Protein AF-X1G5D7-F1 (afdb_monomer)

Structure (mmCIF, N/CA/C/O backbone):
data_AF-X1G5D7-F1
#
_entry.id   AF-X1G5D7-F1
#
loop_
_atom_site.group_PDB
_atom_site.id
_atom_site.type_symbol
_atom_site.label_atom_id
_atom_site.label_alt_id
_atom_site.label_comp_id
_atom_site.label_asym_id
_atom_site.label_entity_id
_atom_site.label_seq_id
_atom_site.pdbx_PDB_ins_code
_atom_site.Cartn_x
_atom_site.Cartn_y
_atom_site.Cartn_z
_atom_site.occupancy
_atom_site.B_iso_or_equiv
_atom_site.auth_seq_id
_atom_site.auth_comp_id
_atom_site.auth_asym_id
_atom_site.auth_atom_id
_atom_site.pdbx_PDB_model_num
ATOM 1 N N . ILE A 1 1 ? 5.857 3.886 -18.599 1.00 98.12 1 ILE A N 1
ATOM 2 C CA . ILE A 1 1 ? 6.652 4.174 -17.384 1.00 98.12 1 ILE A CA 1
ATOM 3 C C . ILE A 1 1 ? 7.655 3.047 -17.233 1.00 98.12 1 ILE A C 1
ATOM 5 O O . ILE A 1 1 ? 7.233 1.914 -17.050 1.00 98.12 1 ILE A O 1
ATOM 9 N N . VAL A 1 2 ? 8.949 3.329 -17.359 1.00 98.25 2 VAL A N 1
ATOM 10 C CA . VAL A 1 2 ? 9.981 2.368 -16.948 1.00 98.25 2 VAL A CA 1
ATOM 11 C C . VAL A 1 2 ? 10.209 2.590 -15.458 1.00 98.25 2 VAL A C 1
ATOM 13 O O . VAL A 1 2 ? 10.549 3.702 -15.058 1.00 98.25 2 VAL A O 1
ATOM 16 N N . PHE A 1 3 ? 9.935 1.578 -14.638 1.00 98.12 3 PHE A N 1
ATOM 17 C CA . PHE A 1 3 ? 9.998 1.683 -13.186 1.00 98.12 3 PHE A CA 1
ATOM 18 C C . PHE A 1 3 ? 11.302 1.067 -12.670 1.00 98.12 3 PHE A C 1
ATOM 20 O O . PHE A 1 3 ? 11.422 -0.149 -12.533 1.00 98.12 3 PHE A O 1
ATOM 27 N N . CYS A 1 4 ? 12.291 1.915 -12.385 1.00 97.69 4 CYS A N 1
ATOM 28 C CA . CYS A 1 4 ? 13.577 1.512 -11.811 1.00 97.69 4 CYS A CA 1
ATOM 29 C C . CYS A 1 4 ? 13.462 1.383 -10.285 1.00 97.69 4 CYS A C 1
ATOM 31 O O . CYS A 1 4 ? 13.931 2.239 -9.539 1.00 97.69 4 CYS A O 1
ATOM 33 N N . GLY A 1 5 ? 12.782 0.334 -9.830 1.00 96.81 5 GLY A N 1
ATOM 34 C CA . GLY A 1 5 ? 12.530 0.067 -8.417 1.00 96.81 5 GLY A CA 1
ATOM 35 C C . GLY A 1 5 ? 12.147 -1.392 -8.194 1.00 96.81 5 GLY A C 1
ATOM 36 O O . GLY A 1 5 ? 12.596 -2.268 -8.929 1.00 96.81 5 GLY A O 1
ATOM 37 N N . VAL A 1 6 ? 11.307 -1.642 -7.192 1.00 97.81 6 VAL A N 1
ATOM 38 C CA . VAL A 1 6 ? 10.833 -2.988 -6.833 1.00 97.81 6 VAL A CA 1
ATOM 39 C C . VAL A 1 6 ? 9.375 -3.209 -7.234 1.00 97.81 6 VAL A C 1
ATOM 41 O O . VAL A 1 6 ? 8.631 -2.257 -7.493 1.00 97.81 6 VAL A O 1
ATOM 44 N N . LYS A 1 7 ? 8.958 -4.477 -7.265 1.00 97.38 7 LYS A N 1
ATOM 45 C CA . LYS A 1 7 ? 7.664 -4.941 -7.779 1.00 97.38 7 LYS A CA 1
ATOM 46 C C . LYS A 1 7 ? 6.463 -4.166 -7.236 1.00 97.38 7 LYS A C 1
ATOM 48 O O . LYS A 1 7 ? 5.711 -3.615 -8.035 1.00 97.38 7 LYS A O 1
ATOM 53 N N . PHE A 1 8 ? 6.323 -4.018 -5.916 1.00 96.75 8 PHE A N 1
ATOM 54 C CA . PHE A 1 8 ? 5.171 -3.311 -5.334 1.00 96.75 8 PHE A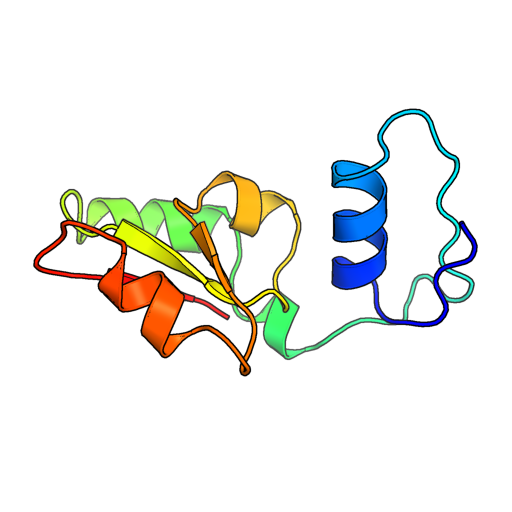 CA 1
ATOM 55 C C . PHE A 1 8 ? 5.071 -1.837 -5.763 1.00 96.75 8 PHE A C 1
ATOM 57 O O . PHE A 1 8 ? 3.979 -1.266 -5.842 1.00 96.75 8 PHE A O 1
ATOM 64 N N . MET A 1 9 ? 6.211 -1.191 -6.037 1.00 97.88 9 MET A N 1
ATOM 65 C CA . MET A 1 9 ? 6.230 0.198 -6.492 1.00 97.88 9 MET A CA 1
ATOM 66 C C . MET A 1 9 ? 5.774 0.286 -7.950 1.00 97.88 9 MET A C 1
ATOM 68 O O . MET A 1 9 ? 4.973 1.157 -8.292 1.00 97.88 9 MET A O 1
ATOM 72 N N . ALA A 1 10 ? 6.228 -0.646 -8.794 1.00 98.19 10 ALA A N 1
ATOM 73 C CA . ALA A 1 10 ? 5.777 -0.755 -10.178 1.00 98.19 10 ALA A CA 1
ATOM 74 C C . ALA A 1 10 ? 4.276 -1.087 -10.262 1.00 98.19 10 ALA A C 1
ATOM 76 O O . ALA A 1 10 ? 3.556 -0.475 -11.052 1.00 98.19 10 ALA A O 1
ATOM 77 N N . GLU A 1 11 ? 3.782 -1.982 -9.403 1.00 97.69 11 GLU A N 1
ATOM 78 C CA . GLU A 1 11 ? 2.351 -2.266 -9.253 1.00 97.69 11 GLU A CA 1
ATOM 79 C C . GLU A 1 11 ? 1.574 -1.008 -8.857 1.00 97.69 11 GLU A C 1
ATOM 81 O O . GLU A 1 11 ? 0.590 -0.664 -9.507 1.00 97.69 11 GLU A O 1
ATOM 86 N N . SER A 1 12 ? 2.057 -0.256 -7.863 1.00 97.44 12 SER A N 1
ATOM 87 C CA . SER A 1 12 ? 1.430 1.004 -7.438 1.00 97.44 12 SER A CA 1
ATOM 88 C C . SER A 1 12 ? 1.373 2.028 -8.579 1.00 97.44 12 SER A C 1
ATOM 90 O O . SER A 1 12 ? 0.352 2.684 -8.780 1.00 97.44 12 SER A O 1
ATOM 92 N N . ALA A 1 13 ? 2.435 2.134 -9.383 1.00 98.12 13 ALA A N 1
ATOM 93 C CA . ALA A 1 13 ? 2.438 2.988 -10.567 1.00 98.12 13 ALA A CA 1
ATOM 94 C C . ALA A 1 13 ? 1.422 2.532 -11.620 1.00 98.12 13 ALA A C 1
ATOM 96 O O . ALA A 1 13 ? 0.797 3.374 -12.262 1.00 98.12 13 ALA A O 1
ATOM 97 N N . LYS A 1 14 ? 1.234 1.217 -11.791 1.00 98.19 14 LYS A N 1
ATOM 98 C CA . LYS A 1 14 ? 0.226 0.666 -12.701 1.00 98.19 14 LYS A CA 1
ATOM 99 C C . LYS A 1 14 ? -1.194 0.926 -12.197 1.00 98.19 14 LYS A C 1
ATOM 101 O O . LYS A 1 14 ? -2.025 1.348 -12.993 1.00 98.19 14 LYS A O 1
ATOM 106 N N . VAL A 1 15 ? -1.449 0.773 -10.897 1.00 97.62 15 VAL A N 1
ATOM 107 C CA . VAL A 1 15 ? -2.741 1.107 -10.266 1.00 97.62 15 VAL A CA 1
ATOM 108 C C . VAL A 1 15 ? -3.086 2.588 -10.464 1.00 97.62 15 VAL A C 1
ATOM 110 O O . VAL A 1 15 ? -4.211 2.916 -10.822 1.00 97.62 15 VAL A O 1
ATOM 113 N N . LEU A 1 16 ? -2.111 3.488 -10.301 1.00 97.62 16 LEU A N 1
ATOM 114 C CA . LEU A 1 16 ? -2.298 4.935 -10.486 1.00 97.62 16 LEU A CA 1
ATOM 115 C C . LEU A 1 16 ? -2.291 5.388 -11.957 1.00 97.62 16 LEU A C 1
ATOM 117 O O . LEU A 1 16 ? -2.550 6.554 -12.254 1.00 97.62 16 LEU A O 1
ATOM 121 N N . SER A 1 17 ? -1.930 4.518 -12.896 1.00 98.00 17 SER A N 1
ATOM 122 C CA . SER A 1 17 ? -1.880 4.823 -14.330 1.00 98.00 17 SER A CA 1
ATOM 123 C C . SER A 1 17 ? -2.357 3.617 -15.147 1.00 98.00 17 SER A C 1
ATOM 125 O O . SER A 1 17 ? -1.563 3.038 -15.897 1.00 98.00 17 SER A O 1
ATOM 127 N N . PRO A 1 18 ? -3.645 3.241 -15.025 1.00 97.81 18 PRO A N 1
ATOM 128 C CA . PRO A 1 18 ? -4.175 1.994 -15.578 1.00 97.81 18 PRO A CA 1
ATOM 129 C C . PRO A 1 18 ? -4.019 1.904 -17.099 1.00 97.81 18 PRO A C 1
ATOM 131 O O . PRO A 1 18 ? -3.654 0.848 -17.607 1.00 97.81 18 PRO A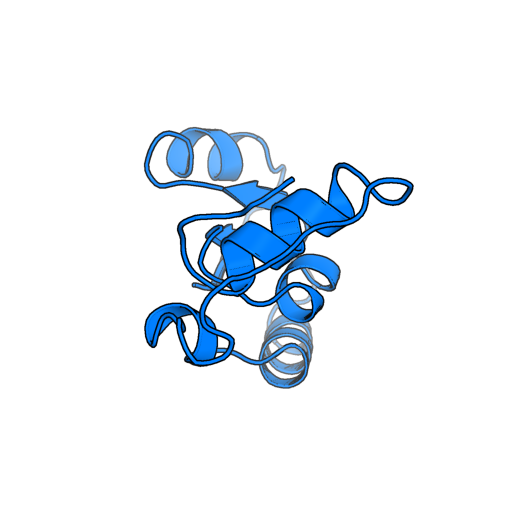 O 1
ATOM 134 N N . GLU A 1 19 ? -4.143 3.021 -17.815 1.00 98.44 19 GLU A N 1
ATOM 135 C CA . GLU A 1 19 ? -4.011 3.066 -19.280 1.00 98.44 19 GLU A CA 1
ATOM 136 C C . GLU A 1 19 ? -2.556 3.077 -19.776 1.00 98.44 19 GLU A C 1
ATOM 138 O O . GLU A 1 19 ? -2.292 2.932 -20.967 1.00 98.44 19 GLU A O 1
ATOM 143 N N . LYS A 1 20 ? -1.571 3.266 -18.887 1.00 98.44 20 LYS A N 1
ATOM 144 C CA . LYS A 1 20 ? -0.158 3.335 -19.285 1.00 98.44 20 LYS A CA 1
ATOM 145 C C . LYS A 1 20 ? 0.506 1.968 -19.189 1.00 98.44 20 LYS A C 1
ATOM 147 O O . LYS A 1 20 ? 0.295 1.201 -18.245 1.00 98.44 20 LYS A O 1
ATOM 152 N N . THR A 1 21 ? 1.407 1.693 -20.124 1.00 98.44 21 THR A N 1
ATOM 153 C CA . THR A 1 21 ? 2.348 0.576 -20.008 1.00 98.44 21 THR A CA 1
ATOM 154 C C . THR A 1 21 ? 3.361 0.880 -18.905 1.00 98.44 21 THR A C 1
ATOM 156 O O . THR A 1 21 ? 4.058 1.900 -18.961 1.00 98.44 21 THR A O 1
ATOM 159 N N . VAL A 1 22 ? 3.450 0.008 -17.901 1.00 98.50 22 VAL A N 1
ATOM 160 C CA . VAL A 1 22 ? 4.466 0.055 -16.840 1.00 98.50 22 VAL A CA 1
ATOM 161 C C . VAL A 1 22 ? 5.394 -1.138 -17.024 1.00 98.50 22 VAL A C 1
ATOM 163 O O . VAL A 1 22 ? 4.926 -2.266 -17.124 1.00 98.50 22 VAL A O 1
ATOM 166 N N . LEU A 1 23 ? 6.697 -0.880 -17.109 1.00 98.38 23 LEU A N 1
ATOM 167 C CA . LEU A 1 23 ? 7.730 -1.890 -17.315 1.00 98.38 23 LEU A CA 1
ATOM 168 C C . LEU A 1 23 ? 8.616 -1.959 -16.073 1.00 98.38 23 LEU A C 1
ATOM 170 O O . LEU A 1 23 ? 9.158 -0.934 -15.659 1.00 98.38 23 LEU A O 1
ATOM 174 N N . LEU A 1 24 ? 8.784 -3.157 -15.516 1.00 98.19 24 LEU A N 1
ATOM 175 C CA . LEU A 1 24 ? 9.761 -3.450 -14.472 1.00 98.19 24 LEU A CA 1
ATOM 176 C C . LEU A 1 24 ? 10.946 -4.185 -15.123 1.00 98.19 24 LEU A C 1
ATOM 178 O O . LEU A 1 24 ? 10.766 -5.323 -15.554 1.00 98.19 24 LEU A O 1
ATOM 182 N N . PRO A 1 25 ? 12.142 -3.573 -15.223 1.00 97.75 25 PRO A N 1
ATOM 183 C CA . PRO A 1 25 ? 13.269 -4.166 -15.954 1.00 97.75 25 PRO A CA 1
ATOM 184 C C . PRO A 1 25 ? 13.757 -5.515 -15.405 1.00 97.75 25 PRO A C 1
ATOM 186 O O . PRO A 1 25 ? 14.343 -6.308 -16.137 1.00 97.75 25 PRO A O 1
ATOM 189 N N . ARG A 1 26 ? 13.532 -5.769 -14.112 1.00 97.25 26 ARG A N 1
ATOM 190 C CA . ARG A 1 26 ? 13.908 -6.997 -13.407 1.00 97.25 26 ARG A CA 1
ATOM 191 C C . ARG A 1 26 ? 12.709 -7.512 -12.625 1.00 97.25 26 ARG A C 1
ATOM 193 O O . ARG A 1 26 ? 12.364 -6.951 -11.591 1.00 97.25 26 ARG A O 1
ATOM 200 N N . LEU A 1 27 ? 12.056 -8.555 -13.137 1.00 94.06 27 LEU A N 1
ATOM 201 C CA . LEU A 1 27 ? 10.832 -9.101 -12.534 1.00 94.06 27 LEU A CA 1
ATOM 202 C C . LEU A 1 27 ? 11.057 -9.681 -11.129 1.00 94.06 27 LEU A C 1
ATOM 204 O O . LEU A 1 27 ? 10.122 -9.735 -10.336 1.00 94.06 27 LEU A O 1
ATOM 208 N N . ASP A 1 28 ? 12.294 -10.069 -10.823 1.00 95.25 28 ASP A N 1
ATOM 209 C CA . ASP A 1 28 ? 12.754 -10.570 -9.527 1.00 95.25 28 ASP A CA 1
ATOM 210 C C . ASP A 1 28 ? 13.152 -9.459 -8.537 1.00 95.25 28 ASP A C 1
ATOM 212 O O . ASP A 1 28 ? 13.550 -9.758 -7.413 1.00 95.25 28 ASP A O 1
ATOM 216 N N . ALA A 1 29 ? 13.033 -8.177 -8.909 1.00 97.31 29 ALA A N 1
ATOM 217 C CA . ALA A 1 29 ? 13.257 -7.055 -7.998 1.00 97.31 29 ALA A CA 1
ATOM 218 C C . ALA A 1 29 ? 12.126 -6.967 -6.954 1.00 97.31 29 ALA A C 1
ATOM 220 O O . ALA A 1 29 ? 11.166 -6.208 -7.105 1.00 97.31 29 ALA A O 1
ATOM 221 N N . GLY A 1 30 ? 12.226 -7.781 -5.905 1.00 93.75 30 GLY A N 1
ATOM 222 C CA . GLY A 1 30 ? 11.262 -7.873 -4.809 1.00 93.75 30 GLY A CA 1
ATOM 223 C C . GLY A 1 30 ? 1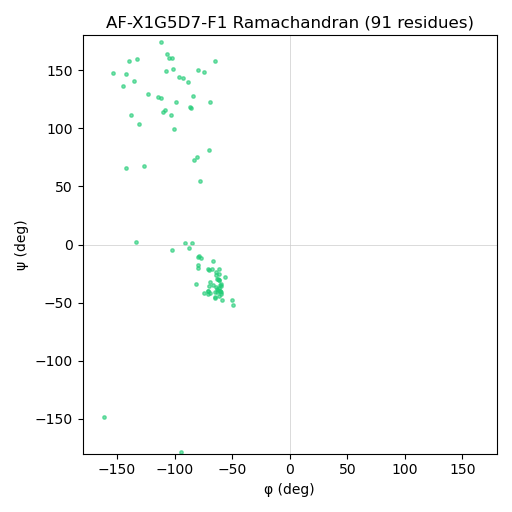1.609 -7.016 -3.591 1.00 93.75 30 GLY A C 1
ATOM 224 O O . GLY A 1 30 ? 12.606 -6.294 -3.553 1.00 93.75 30 GLY A O 1
ATOM 225 N N . CYS A 1 31 ? 10.766 -7.114 -2.566 1.00 96.44 31 CYS A N 1
ATOM 226 C CA . CYS A 1 31 ? 11.012 -6.550 -1.247 1.00 96.44 31 CYS A CA 1
ATOM 227 C C . CYS A 1 31 ? 10.575 -7.587 -0.211 1.00 96.44 31 CYS A C 1
ATOM 229 O O . CYS A 1 31 ? 9.373 -7.780 -0.071 1.00 96.44 31 CYS A O 1
ATOM 231 N N . PRO A 1 32 ? 11.499 -8.204 0.548 1.00 95.69 32 PRO A N 1
ATOM 232 C CA . PRO A 1 32 ? 11.139 -9.256 1.500 1.00 95.69 32 PRO A CA 1
ATOM 233 C C . PRO A 1 32 ? 10.096 -8.824 2.539 1.00 95.69 32 PRO A C 1
ATOM 235 O O . PRO A 1 32 ? 9.329 -9.645 3.015 1.00 95.69 32 PRO A O 1
ATOM 238 N N . MET A 1 33 ? 10.048 -7.530 2.873 1.00 95.81 33 MET A N 1
ATOM 239 C CA . MET A 1 33 ? 9.030 -6.960 3.761 1.00 95.81 33 MET A CA 1
ATOM 240 C C . MET A 1 33 ? 7.620 -7.003 3.150 1.00 95.81 33 MET A C 1
ATOM 242 O O . MET A 1 33 ? 6.664 -7.240 3.877 1.00 95.81 33 MET A O 1
ATOM 246 N N . ALA A 1 34 ? 7.497 -6.833 1.831 1.00 95.44 34 ALA A N 1
ATOM 247 C CA . ALA A 1 34 ? 6.215 -6.922 1.132 1.00 95.44 34 ALA A CA 1
ATOM 248 C C . ALA A 1 34 ? 5.657 -8.340 1.073 1.00 95.44 34 ALA A C 1
ATOM 250 O O . ALA A 1 34 ? 4.448 -8.503 0.945 1.00 95.44 34 ALA A O 1
ATOM 251 N N . ASP A 1 35 ? 6.529 -9.335 1.217 1.00 94.38 35 ASP A N 1
ATOM 252 C CA . ASP A 1 35 ? 6.172 -10.749 1.210 1.00 94.38 35 ASP A CA 1
ATOM 253 C C . ASP A 1 35 ? 5.868 -11.283 2.629 1.00 94.38 35 ASP A C 1
ATOM 255 O O . ASP A 1 35 ? 5.579 -12.465 2.791 1.00 94.38 35 ASP A O 1
ATOM 259 N N . MET A 1 36 ? 5.929 -10.437 3.672 1.00 97.38 36 MET A 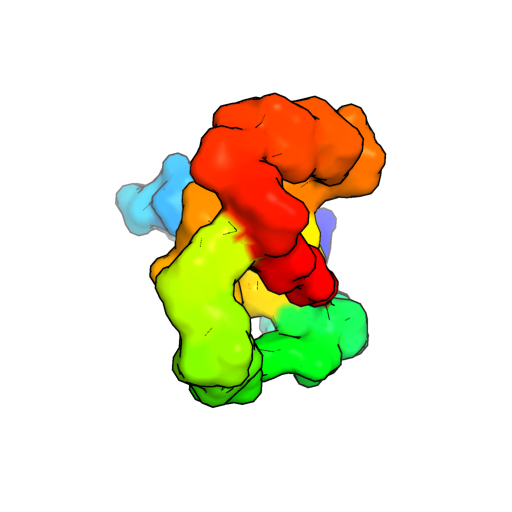N 1
ATOM 260 C CA . MET A 1 36 ? 5.657 -10.832 5.069 1.00 97.38 36 MET A CA 1
ATOM 261 C C . MET A 1 36 ? 4.168 -10.987 5.396 1.00 97.38 36 MET A C 1
ATOM 263 O O . MET A 1 36 ? 3.838 -11.458 6.482 1.00 97.38 36 MET A O 1
ATOM 267 N N . ILE A 1 37 ? 3.278 -10.531 4.513 1.00 98.00 37 ILE A N 1
ATOM 268 C CA . ILE A 1 37 ? 1.833 -10.605 4.710 1.00 98.00 37 ILE A CA 1
ATOM 269 C C . ILE A 1 37 ? 1.137 -10.844 3.374 1.00 98.00 37 ILE A C 1
ATOM 271 O O . ILE A 1 37 ? 1.440 -10.202 2.370 1.00 98.00 37 ILE A O 1
ATOM 275 N N . THR A 1 38 ? 0.166 -11.748 3.372 1.00 98.19 38 THR A N 1
ATOM 276 C CA . THR A 1 38 ? -0.712 -12.009 2.230 1.00 98.19 38 THR A CA 1
ATOM 277 C C . THR A 1 38 ? -2.087 -11.372 2.427 1.00 98.19 38 THR A C 1
ATOM 279 O O . THR A 1 38 ? -2.515 -11.074 3.547 1.00 98.19 38 THR A O 1
ATOM 282 N N . ALA A 1 39 ? -2.828 -11.182 1.332 1.00 98.25 39 ALA A N 1
ATOM 283 C CA . ALA A 1 39 ? -4.199 -10.676 1.404 1.00 98.25 39 ALA A CA 1
ATOM 284 C C . ALA A 1 39 ? -5.116 -11.595 2.236 1.00 98.25 39 ALA A C 1
ATOM 286 O O . ALA A 1 39 ? -5.992 -11.107 2.948 1.00 98.25 39 ALA A O 1
ATOM 287 N N . GLU A 1 40 ? -4.897 -12.913 2.195 1.00 98.44 40 GLU A N 1
ATOM 288 C CA . GLU A 1 40 ? -5.682 -13.882 2.968 1.00 98.44 40 GLU A CA 1
ATOM 289 C C . GLU A 1 40 ? -5.384 -13.809 4.471 1.00 98.44 40 GLU A C 1
ATOM 291 O O . GLU A 1 40 ? -6.316 -13.776 5.276 1.00 98.44 40 GLU A O 1
ATOM 296 N N . GLU A 1 41 ? -4.115 -13.679 4.867 1.00 98.25 41 GLU A N 1
ATOM 297 C CA . GLU A 1 41 ? -3.746 -13.469 6.275 1.00 98.25 41 GLU A CA 1
ATOM 298 C C . GLU A 1 41 ? -4.313 -12.152 6.820 1.00 98.25 41 GLU A C 1
ATOM 300 O O . GLU A 1 41 ? -4.826 -12.104 7.940 1.00 98.25 41 GLU A O 1
ATOM 305 N N . LEU A 1 42 ? -4.301 -11.082 6.015 1.00 98.38 42 LEU A N 1
ATOM 306 C CA . LEU A 1 42 ? -4.931 -9.818 6.395 1.00 98.38 42 LEU A CA 1
ATOM 307 C C . LEU A 1 42 ? -6.456 -9.959 6.536 1.00 98.38 42 LEU A C 1
ATOM 309 O O . LEU A 1 42 ? -7.039 -9.421 7.482 1.00 98.38 42 LEU A O 1
ATOM 313 N N . LYS A 1 43 ? -7.126 -10.690 5.636 1.00 98.38 43 LYS A N 1
ATOM 314 C CA . LYS A 1 43 ? -8.564 -10.981 5.764 1.00 98.38 43 LYS A CA 1
ATOM 315 C C . LYS A 1 43 ? -8.873 -11.746 7.045 1.00 98.38 43 LYS A C 1
ATOM 317 O O . LYS A 1 43 ? -9.875 -11.433 7.687 1.00 98.38 43 LYS A O 1
ATOM 322 N N . GLU A 1 44 ? -8.034 -12.701 7.434 1.00 98.12 44 GLU A N 1
ATOM 323 C CA . GLU A 1 44 ? -8.203 -13.429 8.693 1.00 98.12 44 GLU A CA 1
ATOM 324 C C . GLU A 1 44 ? -8.032 -12.496 9.900 1.00 98.12 44 GLU A C 1
ATOM 326 O O . GLU A 1 44 ? -8.918 -12.414 10.750 1.00 98.12 44 GLU A O 1
ATOM 331 N N . MET A 1 45 ? -6.991 -11.660 9.908 1.00 97.12 45 MET A N 1
ATOM 332 C CA . MET A 1 45 ? -6.771 -10.673 10.972 1.00 97.12 45 MET A CA 1
ATOM 333 C C . MET A 1 45 ? -7.927 -9.663 11.099 1.00 97.12 45 MET A C 1
ATOM 335 O O . MET A 1 45 ? -8.301 -9.253 12.202 1.00 97.12 45 MET A O 1
ATOM 339 N N . LYS A 1 46 ? -8.553 -9.276 9.979 1.00 97.94 46 LYS A N 1
ATOM 340 C CA . LYS A 1 46 ? -9.754 -8.422 9.978 1.00 97.94 46 LYS A CA 1
ATOM 341 C C . LYS A 1 46 ? -10.939 -9.089 10.687 1.00 97.94 46 LYS A C 1
ATOM 343 O O . LYS A 1 46 ? -11.745 -8.370 11.277 1.00 97.94 46 LYS A O 1
ATOM 348 N N . LYS A 1 47 ? -11.053 -10.425 10.680 1.00 98.00 47 LYS A N 1
ATOM 349 C CA . LYS A 1 47 ? -12.112 -11.151 11.411 1.00 98.00 47 LYS A CA 1
ATOM 350 C C . LYS A 1 47 ? -11.906 -11.087 12.923 1.00 98.00 47 LYS A C 1
ATOM 352 O O . LYS A 1 47 ? -12.885 -10.952 13.653 1.00 98.00 47 LYS A O 1
ATOM 357 N N . GLU A 1 48 ? -10.658 -11.118 13.389 1.00 97.38 48 GLU A N 1
ATOM 358 C CA . GLU A 1 48 ? -10.322 -10.969 14.813 1.00 97.38 48 GLU A CA 1
ATOM 359 C C . GLU A 1 48 ? -10.576 -9.541 15.327 1.00 97.38 48 GLU A C 1
ATOM 361 O O . GLU A 1 48 ? -10.973 -9.330 16.478 1.00 97.38 48 GLU A O 1
ATOM 366 N N . TYR A 1 49 ? -10.406 -8.540 14.455 1.00 97.00 49 TYR A N 1
ATOM 367 C CA . TYR A 1 49 ? -10.605 -7.128 14.782 1.00 97.00 49 TYR A CA 1
ATOM 368 C C . TYR A 1 49 ? -11.577 -6.428 13.814 1.00 97.00 49 TYR A C 1
ATOM 370 O O . TYR A 1 49 ? -11.196 -5.469 13.141 1.00 97.00 49 TYR A O 1
ATOM 378 N N . PRO A 1 50 ? -12.876 -6.783 13.810 1.00 95.56 50 PRO A N 1
ATOM 379 C CA . PRO A 1 50 ? -13.832 -6.351 12.780 1.00 95.56 50 PRO A CA 1
ATOM 380 C C . PRO A 1 50 ? -14.137 -4.844 12.781 1.00 95.56 50 PRO A C 1
ATOM 382 O O . PRO A 1 50 ? -14.732 -4.320 11.844 1.00 95.56 50 PRO A O 1
ATOM 385 N N . LYS A 1 51 ? -13.759 -4.130 13.849 1.00 96.25 51 LYS A N 1
ATOM 386 C CA . LYS A 1 51 ? -13.897 -2.668 13.968 1.00 96.25 51 LYS A CA 1
ATOM 387 C C . LYS A 1 51 ? -12.581 -1.919 13.743 1.00 96.25 51 LYS A C 1
ATOM 389 O O . LYS A 1 51 ? -12.585 -0.691 13.809 1.00 96.25 51 LYS A O 1
ATOM 394 N N . ALA A 1 52 ? -11.461 -2.623 13.574 1.00 98.06 52 ALA A N 1
ATOM 395 C CA . ALA A 1 52 ? -10.185 -1.983 13.298 1.00 98.06 52 ALA A CA 1
ATOM 396 C C . ALA A 1 52 ? -10.143 -1.491 11.850 1.00 98.06 52 ALA A C 1
ATOM 398 O O . ALA A 1 52 ? -10.749 -2.083 10.960 1.00 98.06 52 ALA A O 1
ATOM 399 N N . LYS A 1 53 ? -9.424 -0.391 11.633 1.00 98.44 53 LYS A N 1
ATOM 400 C CA . LYS A 1 53 ? -9.095 0.090 10.291 1.00 98.44 53 LYS A CA 1
ATOM 401 C C . LYS A 1 53 ? -7.710 -0.399 9.909 1.00 98.44 53 LYS A C 1
ATOM 403 O O . LYS A 1 53 ? -6.840 -0.481 10.774 1.00 98.44 53 LYS A O 1
ATOM 408 N N . VAL A 1 54 ? -7.519 -0.724 8.642 1.00 98.56 54 VAL A N 1
ATOM 409 C CA . VAL A 1 54 ? -6.271 -1.271 8.121 1.00 98.56 54 VAL A CA 1
ATOM 410 C C . VAL A 1 54 ? -5.455 -0.160 7.477 1.00 98.56 54 VAL A C 1
ATOM 412 O O . VAL A 1 54 ? -5.912 0.506 6.547 1.00 98.56 54 VAL A O 1
ATOM 415 N N . VAL A 1 55 ? -4.233 0.017 7.964 1.00 98.62 55 VAL A N 1
ATOM 416 C CA . VAL A 1 55 ? -3.216 0.860 7.341 1.00 98.62 55 VAL A CA 1
ATOM 417 C C . VAL A 1 55 ? -2.156 -0.059 6.745 1.00 98.62 55 VAL A C 1
ATOM 419 O O . VAL A 1 55 ? -1.486 -0.771 7.490 1.00 98.62 55 VAL A O 1
ATOM 422 N N . CYS A 1 56 ? -2.006 -0.036 5.421 1.00 98.44 56 CYS A N 1
ATOM 423 C CA . CYS A 1 56 ? -0.887 -0.687 4.743 1.00 98.44 56 CYS A CA 1
ATOM 424 C C . CYS A 1 56 ? 0.297 0.259 4.641 1.00 98.44 56 CYS A C 1
ATOM 426 O O . CYS A 1 56 ? 0.136 1.448 4.340 1.00 98.44 56 CYS A O 1
ATOM 428 N N . TYR A 1 57 ? 1.503 -0.251 4.850 1.00 98.25 57 TYR A N 1
ATOM 429 C CA . TYR A 1 57 ? 2.680 0.462 4.398 1.00 98.25 57 TYR A CA 1
ATOM 430 C C . TYR A 1 57 ? 2.854 0.213 2.893 1.00 98.25 57 TYR A C 1
ATOM 432 O O . TYR A 1 57 ? 2.366 -0.767 2.335 1.00 98.25 57 TYR A O 1
ATOM 440 N N . VAL A 1 58 ? 3.440 1.161 2.153 1.00 97.25 58 VAL A N 1
ATOM 441 C CA . VAL A 1 58 ? 3.509 1.037 0.684 1.00 97.25 58 VAL A CA 1
ATOM 442 C C . VAL A 1 58 ? 4.294 -0.194 0.241 1.00 97.25 58 VAL A C 1
ATOM 444 O O . VAL A 1 58 ? 4.058 -0.659 -0.875 1.00 97.25 58 VAL A O 1
ATOM 447 N N . ASN A 1 59 ? 5.149 -0.749 1.101 1.00 97.69 59 ASN A N 1
ATOM 448 C CA . ASN A 1 59 ? 5.907 -1.969 0.858 1.00 97.69 59 ASN A CA 1
ATOM 449 C C . ASN 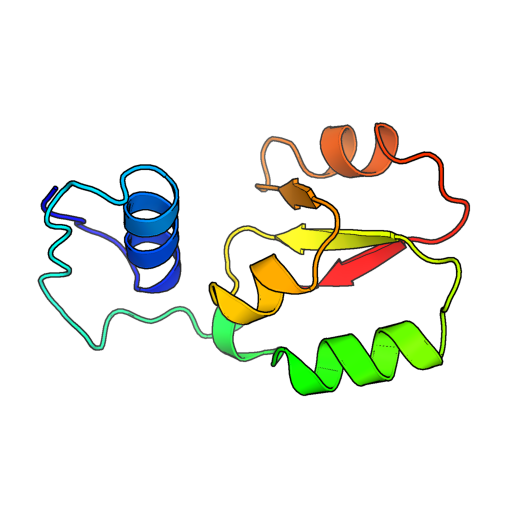A 1 59 ? 5.045 -3.228 1.047 1.00 97.69 59 ASN A C 1
ATOM 45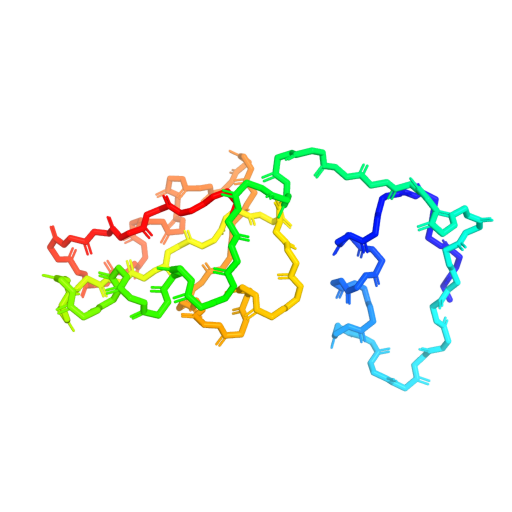1 O O . ASN A 1 59 ? 5.447 -4.139 1.746 1.00 97.69 59 ASN A O 1
ATOM 455 N N . THR A 1 60 ? 3.915 -3.296 0.348 1.00 97.81 60 THR A N 1
ATOM 456 C CA . THR A 1 60 ? 3.014 -4.459 0.249 1.00 97.81 60 THR A CA 1
ATOM 457 C C . THR A 1 60 ? 2.625 -4.735 -1.186 1.00 97.81 60 THR A C 1
ATOM 459 O O . THR A 1 60 ? 2.656 -3.841 -2.031 1.00 97.81 60 THR A O 1
ATOM 462 N N . SER A 1 61 ? 2.176 -5.941 -1.478 1.00 97.56 61 SER A N 1
ATOM 463 C CA . SER A 1 61 ? 1.568 -6.269 -2.764 1.00 97.56 61 SER A CA 1
ATOM 464 C C . SER A 1 61 ? 0.249 -5.517 -3.015 1.00 97.56 61 SER A C 1
ATOM 466 O O . SER A 1 61 ? -0.413 -5.013 -2.101 1.00 97.56 61 SER A O 1
ATOM 468 N N . ALA A 1 62 ? -0.132 -5.396 -4.288 1.00 97.69 62 ALA A N 1
ATOM 469 C CA . ALA A 1 62 ? -1.368 -4.717 -4.689 1.00 97.69 62 ALA A CA 1
ATOM 470 C C . ALA A 1 62 ? -2.655 -5.358 -4.128 1.00 97.69 62 ALA A C 1
ATOM 472 O O . ALA A 1 62 ? -3.629 -4.650 -3.877 1.00 97.69 62 ALA A O 1
ATOM 473 N N . ASP A 1 63 ? -2.669 -6.670 -3.908 1.00 97.88 63 ASP A N 1
ATOM 474 C CA . ASP A 1 63 ? -3.794 -7.398 -3.308 1.00 97.88 63 ASP A CA 1
ATOM 475 C C . ASP A 1 63 ? -3.960 -7.093 -1.807 1.00 97.88 63 ASP A C 1
ATOM 477 O O . ASP A 1 63 ? -5.076 -6.850 -1.357 1.00 97.88 63 ASP A O 1
ATOM 481 N N . VAL A 1 64 ? -2.873 -6.974 -1.040 1.00 98.31 64 VAL A N 1
ATOM 482 C CA . VAL A 1 64 ? -2.920 -6.505 0.359 1.00 98.31 64 VAL A CA 1
ATOM 483 C C . VAL A 1 64 ? -3.426 -5.061 0.432 1.00 98.31 64 VAL A C 1
ATOM 485 O O . VAL A 1 64 ? -4.232 -4.715 1.302 1.00 98.31 64 VAL A O 1
ATOM 488 N N . LYS A 1 65 ? -3.021 -4.210 -0.520 1.00 98.31 65 LYS A N 1
ATOM 489 C CA . LYS A 1 65 ? -3.555 -2.842 -0.632 1.00 98.31 65 LYS A CA 1
ATOM 490 C C . LYS A 1 65 ? -5.060 -2.828 -0.884 1.00 98.31 65 LYS A C 1
ATOM 492 O O . LYS A 1 65 ? -5.742 -1.974 -0.327 1.00 98.31 65 LYS A O 1
ATOM 497 N N . ALA A 1 66 ? -5.579 -3.760 -1.684 1.00 98.12 66 ALA A N 1
ATOM 498 C CA . ALA A 1 66 ? -7.012 -3.864 -1.963 1.00 98.12 66 ALA A CA 1
ATOM 499 C C . ALA A 1 66 ? -7.839 -4.201 -0.707 1.00 98.12 66 ALA A C 1
ATOM 501 O O . ALA A 1 66 ? -9.000 -3.813 -0.610 1.00 98.12 66 ALA A O 1
ATOM 502 N N . GLU A 1 67 ? -7.230 -4.863 0.278 1.00 98.31 67 GLU A N 1
ATOM 503 C CA . GLU A 1 67 ? -7.856 -5.195 1.561 1.00 98.31 67 GLU A CA 1
ATOM 504 C C . GLU A 1 67 ? -7.718 -4.106 2.635 1.00 98.31 67 GLU A C 1
ATOM 506 O O . GLU A 1 67 ? -8.262 -4.258 3.739 1.00 98.31 67 GLU A O 1
ATOM 511 N N . SER A 1 68 ? -7.00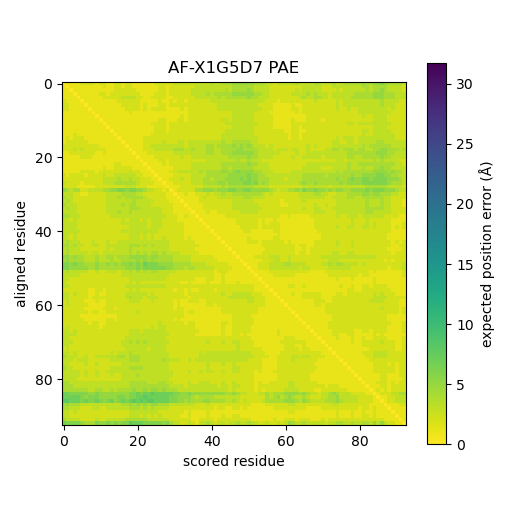8 -3.020 2.324 1.00 98.25 68 SER A N 1
ATOM 512 C CA . SER A 1 68 ? -6.636 -1.966 3.266 1.00 98.25 68 SER A CA 1
ATOM 513 C C . SER A 1 68 ? -7.519 -0.720 3.143 1.00 98.25 68 SER A C 1
ATOM 515 O O . SER A 1 68 ? -8.013 -0.397 2.067 1.00 98.25 68 SER A O 1
ATOM 517 N N . ASP A 1 69 ? -7.702 0.026 4.239 1.00 98.31 69 ASP A N 1
ATOM 518 C CA . ASP A 1 69 ? -8.475 1.277 4.214 1.00 98.31 69 ASP A CA 1
ATOM 519 C C . ASP A 1 69 ? -7.643 2.462 3.699 1.00 98.31 69 ASP A C 1
ATOM 521 O O . ASP A 1 69 ? -8.173 3.379 3.072 1.00 98.31 69 ASP A O 1
ATOM 525 N N . ILE A 1 70 ? -6.342 2.481 3.998 1.00 98.06 70 ILE A N 1
ATOM 526 C CA . ILE A 1 70 ? -5.423 3.530 3.551 1.00 98.06 70 ILE A CA 1
ATOM 527 C C . ILE A 1 70 ? -4.000 2.988 3.464 1.00 98.06 70 ILE A C 1
ATOM 529 O O . ILE A 1 70 ? -3.597 2.151 4.270 1.00 98.06 70 ILE A O 1
ATOM 533 N N . CYS A 1 71 ? -3.221 3.510 2.519 1.00 97.69 71 CYS A N 1
ATOM 534 C CA . CYS A 1 71 ? -1.800 3.209 2.416 1.00 97.69 71 CYS A CA 1
ATOM 535 C C . CYS A 1 71 ? -0.931 4.394 2.849 1.00 97.69 71 CYS A C 1
ATOM 537 O O . CYS A 1 71 ? -1.317 5.558 2.700 1.00 97.69 71 CYS A O 1
ATOM 539 N N . CYS A 1 72 ? 0.253 4.104 3.387 1.00 98.25 72 CYS A N 1
ATOM 540 C CA . CYS A 1 72 ? 1.165 5.103 3.932 1.00 98.25 72 CYS A CA 1
ATOM 541 C C . CYS A 1 72 ? 2.633 4.820 3.594 1.00 98.25 72 CYS A C 1
ATOM 543 O O . CYS A 1 72 ? 3.031 3.696 3.308 1.00 98.25 72 CYS A O 1
ATOM 545 N N . THR A 1 73 ? 3.455 5.863 3.640 1.00 98.19 73 THR A N 1
ATOM 546 C CA . THR A 1 73 ? 4.917 5.773 3.596 1.00 98.19 73 THR A CA 1
ATOM 547 C C . THR A 1 73 ? 5.489 6.198 4.943 1.00 98.19 73 THR A C 1
ATOM 549 O O . THR A 1 73 ? 4.775 6.703 5.814 1.00 98.19 73 THR A O 1
ATOM 552 N N . SER A 1 74 ? 6.803 6.064 5.118 1.00 97.19 74 SER A N 1
ATOM 553 C CA . SER A 1 74 ? 7.465 6.422 6.377 1.00 97.19 74 SER A CA 1
ATOM 554 C C . SER A 1 74 ? 7.317 7.915 6.671 1.00 97.19 74 SER A C 1
ATOM 556 O O . SER A 1 74 ? 7.197 8.317 7.825 1.00 97.19 74 SER A O 1
ATOM 558 N N . ALA A 1 75 ? 7.218 8.729 5.618 1.00 98.00 75 ALA A N 1
ATOM 559 C CA . ALA A 1 75 ? 7.032 10.169 5.705 1.00 98.00 75 ALA A CA 1
ATOM 560 C C . ALA A 1 75 ? 5.634 10.586 6.195 1.00 98.00 75 ALA A C 1
ATOM 562 O O . ALA A 1 75 ? 5.465 11.717 6.648 1.00 98.00 75 ALA A O 1
ATOM 563 N N . ASN A 1 76 ? 4.615 9.722 6.089 1.00 98.00 76 ASN A N 1
ATOM 564 C CA . ASN A 1 76 ? 3.237 10.101 6.414 1.00 98.00 76 ASN A CA 1
ATOM 565 C C . ASN A 1 76 ? 2.464 9.107 7.295 1.00 98.00 76 ASN A C 1
ATOM 567 O O . ASN A 1 76 ? 1.314 9.405 7.615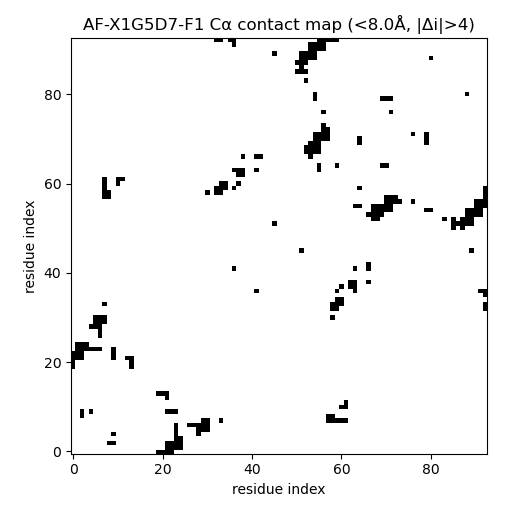 1.00 98.00 76 ASN A O 1
ATOM 571 N N . ALA A 1 77 ? 3.067 8.003 7.750 1.00 98.12 77 ALA A N 1
ATOM 572 C CA . ALA A 1 77 ? 2.404 6.971 8.557 1.00 98.12 77 ALA A CA 1
ATOM 573 C C . ALA A 1 77 ? 1.642 7.543 9.765 1.00 98.12 77 ALA A C 1
ATOM 575 O O . ALA A 1 77 ? 0.455 7.273 9.939 1.00 98.12 77 ALA A O 1
ATOM 576 N N . VAL A 1 78 ? 2.272 8.428 10.548 1.00 98.00 78 VAL A N 1
ATOM 577 C CA . VAL A 1 78 ? 1.623 9.080 11.703 1.00 98.00 78 VAL A CA 1
ATOM 578 C C . VAL A 1 78 ? 0.406 9.906 11.276 1.00 98.00 78 VAL A C 1
ATOM 580 O O . VAL A 1 78 ? -0.622 9.902 11.953 1.00 98.00 78 VAL A O 1
ATOM 583 N N . LYS A 1 79 ? 0.501 10.619 10.148 1.00 98.31 79 LYS A N 1
ATOM 584 C CA . LYS A 1 79 ? -0.596 11.437 9.617 1.00 98.31 79 LYS A CA 1
ATOM 585 C C . LYS A 1 79 ? -1.732 10.564 9.075 1.00 98.31 79 LYS A C 1
ATOM 587 O O . LYS A 1 79 ? -2.890 10.892 9.312 1.00 98.31 79 LYS A O 1
ATOM 592 N N . ALA A 1 80 ? -1.406 9.467 8.391 1.00 97.88 80 ALA A N 1
ATOM 593 C CA . ALA A 1 80 ? -2.370 8.507 7.858 1.00 97.88 80 ALA A CA 1
ATOM 594 C C . ALA A 1 80 ? -3.141 7.797 8.981 1.00 97.88 80 ALA A C 1
ATOM 596 O O . ALA A 1 80 ? -4.363 7.736 8.949 1.00 97.88 80 ALA A O 1
ATOM 597 N N . VAL A 1 81 ? -2.452 7.347 10.032 1.00 97.94 81 VAL A N 1
ATOM 598 C CA . VAL A 1 81 ? -3.106 6.744 11.204 1.00 97.94 81 VAL A CA 1
ATOM 599 C C . VAL A 1 81 ? -4.041 7.747 11.889 1.00 97.94 81 VAL A C 1
ATOM 601 O O . VAL A 1 81 ? -5.180 7.412 12.204 1.00 97.94 81 VAL A O 1
ATOM 604 N N . LYS A 1 82 ? -3.600 8.999 12.075 1.00 97.44 82 LYS A N 1
ATOM 605 C CA . LYS A 1 82 ? -4.411 10.051 12.714 1.00 97.44 82 LYS A CA 1
ATOM 606 C C . LYS A 1 82 ? -5.632 10.488 11.894 1.00 97.44 82 LYS A C 1
ATOM 608 O O . LYS A 1 82 ? -6.543 11.072 12.475 1.00 97.44 82 LYS A O 1
ATOM 613 N N . SER A 1 83 ? -5.666 10.257 10.578 1.00 97.69 83 SER A N 1
ATOM 614 C CA . SER A 1 83 ? -6.818 10.636 9.744 1.00 97.69 83 SER A CA 1
ATOM 615 C C . SER A 1 83 ? -7.986 9.649 9.847 1.00 97.69 83 SER A C 1
ATOM 617 O O . SER A 1 83 ? -9.119 10.002 9.512 1.00 97.69 83 SER A O 1
ATOM 619 N N . LEU A 1 84 ? -7.740 8.430 10.335 1.00 97.31 84 LEU A N 1
ATOM 620 C CA . LEU A 1 84 ? -8.755 7.394 10.480 1.00 97.31 84 LEU A CA 1
ATOM 621 C C . LEU A 1 84 ? -9.532 7.551 11.792 1.00 97.31 84 LEU A C 1
ATOM 623 O O . LEU A 1 84 ? -8.971 7.566 12.886 1.00 97.31 84 LEU A O 1
ATOM 627 N N . LYS A 1 85 ? -10.864 7.579 11.696 1.00 94.44 85 LYS A N 1
ATOM 628 C CA . LYS A 1 85 ? -11.759 7.532 12.862 1.00 94.44 85 LYS A CA 1
ATOM 629 C C . LYS A 1 85 ? -11.921 6.090 13.350 1.00 94.44 85 LYS A C 1
ATOM 631 O O . LYS A 1 85 ? -12.949 5.464 13.111 1.00 94.44 85 LYS A O 1
ATOM 636 N N . SER A 1 86 ? -10.905 5.560 14.028 1.00 95.94 86 SER A N 1
ATOM 637 C CA . SER A 1 86 ? -10.951 4.232 14.647 1.00 95.94 86 SER A CA 1
ATOM 638 C C . SER A 1 86 ? -10.222 4.196 15.987 1.00 95.94 86 SER A C 1
ATOM 640 O O . SER A 1 86 ? -9.210 4.862 16.173 1.00 95.94 86 SER A O 1
ATOM 642 N N . LYS A 1 87 ? -10.723 3.378 16.922 1.00 95.44 87 LYS A N 1
ATOM 643 C CA . LYS A 1 87 ? -10.052 3.112 18.206 1.00 95.44 87 LYS A CA 1
ATOM 644 C C . LYS A 1 87 ? -8.916 2.093 18.086 1.00 95.44 87 LYS A C 1
ATOM 646 O O . LYS A 1 87 ? -8.093 2.002 18.990 1.00 95.44 87 LYS A O 1
ATOM 651 N N . ARG A 1 88 ? -8.913 1.285 17.022 1.00 97.19 88 ARG A N 1
ATOM 652 C CA . ARG A 1 88 ? -7.913 0.241 16.763 1.00 97.19 88 ARG A CA 1
ATOM 653 C C . ARG A 1 88 ? -7.480 0.283 15.307 1.00 97.19 88 ARG A C 1
ATOM 655 O O . ARG A 1 88 ? -8.311 0.476 14.417 1.00 97.19 88 ARG A O 1
ATOM 662 N N . ILE A 1 89 ? -6.193 0.078 15.087 1.00 98.25 89 ILE A N 1
ATOM 663 C CA . ILE A 1 89 ? -5.587 0.037 13.764 1.00 98.25 89 ILE A CA 1
ATOM 664 C C . ILE A 1 89 ? -4.884 -1.305 13.619 1.00 98.25 89 ILE A C 1
ATOM 666 O O . ILE A 1 89 ? -4.122 -1.688 14.504 1.00 98.25 89 ILE A O 1
ATOM 670 N N . ILE A 1 90 ? -5.154 -1.999 12.519 1.00 98.44 90 ILE A N 1
ATOM 671 C CA . ILE A 1 90 ? -4.283 -3.054 12.010 1.00 98.44 90 ILE A CA 1
ATOM 672 C C . ILE A 1 90 ? -3.257 -2.342 11.132 1.00 98.44 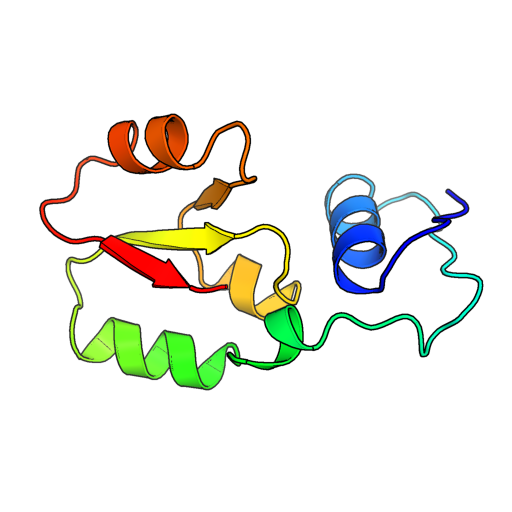90 ILE A C 1
ATOM 674 O O . ILE A 1 90 ? -3.635 -1.684 10.164 1.00 98.44 90 ILE A O 1
ATOM 678 N N . PHE A 1 91 ? -1.981 -2.423 11.492 1.00 98.25 91 PHE A N 1
ATOM 679 C CA . PHE A 1 91 ? -0.899 -1.870 10.685 1.00 98.25 91 PHE A CA 1
ATOM 680 C C . PHE A 1 91 ? -0.102 -3.032 10.108 1.00 98.25 91 PHE A C 1
ATOM 682 O O . PHE A 1 91 ? 0.505 -3.788 10.865 1.00 98.25 91 PHE A O 1
ATOM 689 N N . VAL A 1 92 ? -0.139 -3.182 8.788 1.00 97.69 92 VAL A N 1
ATOM 690 C CA . VAL A 1 92 ? 0.609 -4.220 8.072 1.00 97.69 92 VAL A CA 1
ATOM 691 C C . VAL A 1 92 ? 1.817 -3.608 7.355 1.00 97.69 92 VAL A C 1
ATOM 693 O O . VAL A 1 92 ? 1.845 -2.382 7.186 1.00 97.69 92 VAL A O 1
ATOM 696 N N . PRO A 1 93 ? 2.824 -4.427 6.989 1.00 91.88 93 PRO A N 1
ATOM 697 C CA . PRO A 1 93 ? 3.910 -4.022 6.095 1.00 91.88 93 PRO A CA 1
ATOM 698 C C . PRO A 1 93 ? 3.462 -3.332 4.795 1.00 91.88 93 PRO A C 1
ATOM 700 O O . PRO A 1 93 ? 2.242 -3.191 4.552 1.00 91.88 93 PRO A O 1
#

Solvent-accessible surface area (backbone atoms only — not comparable to full-atom values): 5407 Å² total; per-residue (Å²): 83,81,38,95,66,35,49,40,59,43,48,50,51,31,71,78,33,72,92,50,66,63,43,60,92,52,87,81,32,67,54,76,62,23,70,73,62,50,46,66,59,50,54,53,53,40,67,82,38,75,74,42,45,33,37,28,32,59,54,25,42,68,62,41,52,71,77,33,77,44,75,27,49,91,92,39,38,72,59,55,59,69,70,51,98,54,98,40,71,46,77,50,68

Nearest PDB structures (foldseek):
  7p4m-assembly1_A  TM=9.716E-01  e=1.743E-07  Thermotoga maritima MSB8
  6f4d-assembly1_A  TM=9.843E-01  e=3.418E-07  Thermotoga maritima
  6f4l-assembly1_A  TM=9.695E-01  e=3.911E-07  Thermotoga maritima MSB8
  7p4p-assembly1_A  TM=9.774E-01  e=6.701E-07  Thermotoga maritima MSB8
  7p4q-assembly1_A  TM=9.697E-01  e=8.201E-07  Thermotoga maritima MSB8

Secondary structure (DSSP, 8-state):
-B--S-HHHHHHHHHT-TTS--B-S-TT---TTGGG--HHHHHHHHHHSTTPEEEEESSS-HHHHHT-SEEE-TTTHHHHHHHS--S-EEEE-

Sequence (93 aa):
IVFCGVKFMAESAKVLSPEKTVLLPRLDAGCPMADMITAEELKEMKKEYPKAKVVCYVNTSADVKAESDICCTSANAVKAVKSLKSKRIIFVP

Radius of gyration: 14.02 Å; Cα contacts (8 Å, |Δi|>4): 141; chains: 1; bounding box: 28×25×38 Å

InterPro domains:
  IPR003473 Quinolinate synthetase A [PF02445] (1-93)
  IPR003473 Quinolinate synthetase A [PTHR30573] (1-93)
  IPR036094 Quinolinate synthetase A superfamily [G3DSA:3.40.50.10800] (1-25)
  IPR036094 Quinolinate synthetase A superfamily [G3DSA:3.40.50.10800] (32-93)
  IPR036094 Quinolinate synthetase A superfamily [SSF142754] (1-93)

pLDDT: mean 97.5, std 1.2, range [91.88, 98.62]

Foldseek 3Di:
DEDAAADLVLVVVCVVPVPDDGHDPDPPRADVQQVPDDLVNLVVVCVVVVQAAEEEESNHHPSVVVSHPYYDYPVCPVVGVVVDPGPHYDYGD

Mean predicted aligned error: 2.27 Å

Organism: NCBI:txid412755